Protein AF-T1DBH6-F1 (afdb_monomer_lite)

Sequence (73 aa):
MTLDGGILGISGTSDTTTARTVTLGSAGGGLDIEDAGNTFTLASALSGTGGFVKQGAGSLILTGANSYSGGTT

Structure (mmCIF, N/CA/C/O backbone):
data_AF-T1DBH6-F1
#
_entry.id   AF-T1DBH6-F1
#
loop_
_atom_site.group_PDB
_atom_site.id
_atom_site.type_symbol
_atom_site.label_atom_id
_atom_site.label_alt_id
_atom_site.label_comp_id
_atom_site.label_asym_id
_atom_site.label_entity_id
_atom_site.label_seq_id
_atom_site.pdbx_PDB_ins_code
_atom_site.Cartn_x
_atom_site.Cartn_y
_atom_site.Cartn_z
_atom_site.occupancy
_atom_site.B_iso_or_equiv
_atom_site.auth_seq_id
_atom_site.auth_comp_id
_atom_site.auth_asym_id
_atom_s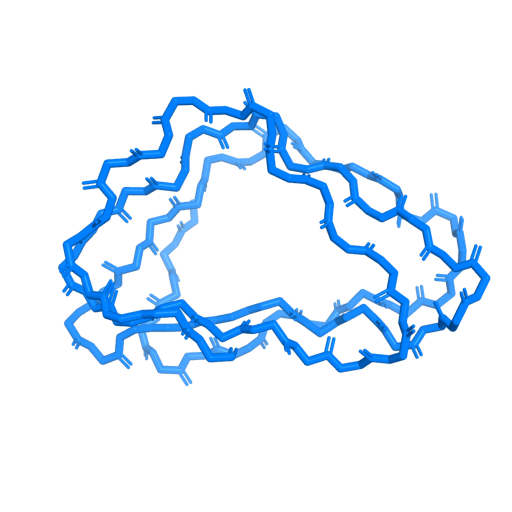ite.auth_atom_id
_atom_site.pdbx_PDB_model_num
ATOM 1 N N . MET A 1 1 ? 12.648 -0.150 3.845 1.00 89.25 1 MET A N 1
ATOM 2 C CA . MET A 1 1 ? 12.307 -1.530 3.453 1.00 89.25 1 MET A CA 1
ATOM 3 C C . MET A 1 1 ? 12.006 -1.514 1.978 1.00 89.25 1 MET A C 1
ATOM 5 O O . MET A 1 1 ? 11.446 -0.523 1.528 1.00 89.25 1 MET A O 1
ATOM 9 N N . THR A 1 2 ? 12.336 -2.583 1.269 1.00 93.44 2 THR A N 1
ATOM 10 C CA . THR A 1 2 ? 12.003 -2.709 -0.149 1.00 93.44 2 THR A CA 1
ATOM 11 C C . THR A 1 2 ? 10.984 -3.825 -0.308 1.00 93.44 2 THR A C 1
ATOM 13 O O . THR A 1 2 ? 11.213 -4.914 0.214 1.00 93.44 2 THR A O 1
ATOM 16 N N . LEU A 1 3 ? 9.868 -3.550 -0.979 1.00 94.94 3 LEU 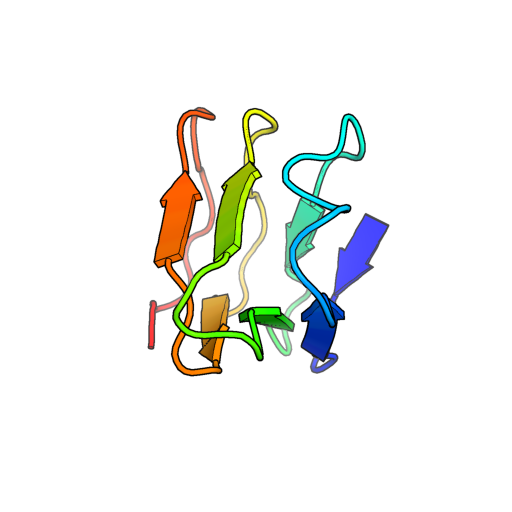A N 1
ATOM 17 C CA . LEU A 1 3 ? 8.964 -4.584 -1.481 1.00 94.94 3 LEU A CA 1
ATOM 18 C C . LEU A 1 3 ? 9.266 -4.761 -2.962 1.00 94.94 3 LEU A C 1
ATOM 20 O O . LEU A 1 3 ? 9.336 -3.767 -3.673 1.00 94.94 3 LEU A O 1
ATOM 24 N N . ASP A 1 4 ? 9.478 -5.995 -3.404 1.00 95.56 4 ASP A N 1
ATOM 25 C CA . ASP A 1 4 ? 9.745 -6.320 -4.808 1.00 95.56 4 ASP A CA 1
ATOM 26 C C . ASP A 1 4 ? 8.901 -7.542 -5.196 1.00 95.56 4 ASP A C 1
ATOM 28 O O . ASP A 1 4 ? 9.353 -8.683 -5.168 1.00 95.56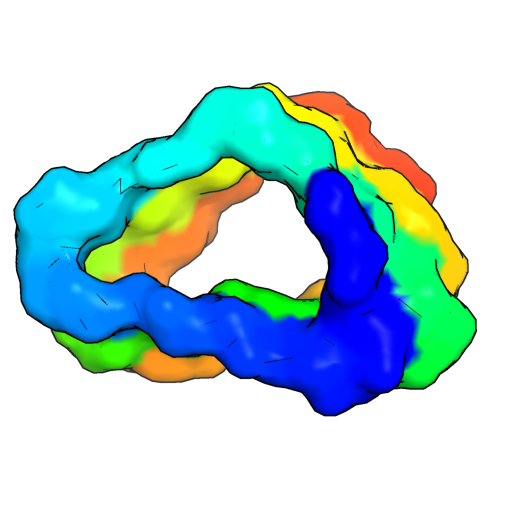 4 ASP A O 1
ATOM 32 N N . GLY A 1 5 ? 7.607 -7.297 -5.406 1.00 94.12 5 GLY A N 1
ATOM 33 C CA . GLY A 1 5 ? 6.554 -8.297 -5.613 1.00 94.12 5 GLY A CA 1
ATOM 34 C C . GLY A 1 5 ? 5.892 -8.805 -4.325 1.00 94.12 5 GLY A C 1
ATOM 35 O O . GLY A 1 5 ? 4.926 -9.560 -4.386 1.00 94.12 5 GLY A O 1
ATOM 36 N N . GLY A 1 6 ? 6.392 -8.396 -3.156 1.00 95.88 6 GLY A N 1
ATOM 37 C CA . GLY A 1 6 ? 5.858 -8.803 -1.855 1.00 95.88 6 GLY A CA 1
ATOM 38 C C . GLY A 1 6 ? 4.706 -7.928 -1.358 1.00 95.88 6 GLY A C 1
ATOM 39 O O . GLY A 1 6 ? 4.662 -6.726 -1.629 1.00 95.88 6 GLY A O 1
ATOM 40 N N . ILE A 1 7 ? 3.822 -8.529 -0.561 1.00 95.00 7 ILE A N 1
ATOM 41 C CA . ILE A 1 7 ? 2.794 -7.833 0.218 1.00 95.00 7 ILE A CA 1
ATOM 42 C C . ILE A 1 7 ? 3.151 -7.947 1.697 1.00 95.00 7 ILE A C 1
ATOM 44 O O . ILE A 1 7 ? 3.447 -9.037 2.187 1.00 95.00 7 ILE A O 1
ATOM 48 N N . LEU A 1 8 ? 3.136 -6.824 2.407 1.00 94.12 8 LEU A N 1
ATOM 49 C CA . LEU A 1 8 ? 3.256 -6.807 3.860 1.00 94.12 8 LEU A CA 1
ATOM 50 C C . LEU A 1 8 ? 1.855 -6.756 4.479 1.00 94.12 8 LEU A C 1
ATOM 52 O O . LEU A 1 8 ? 1.125 -5.792 4.261 1.00 94.12 8 LEU A O 1
ATOM 56 N N . GLY A 1 9 ? 1.508 -7.786 5.250 1.00 94.94 9 GLY A N 1
ATOM 57 C CA . GLY A 1 9 ? 0.248 -7.861 5.987 1.00 94.94 9 GLY A CA 1
ATOM 58 C C . GLY A 1 9 ? 0.293 -7.113 7.315 1.00 94.94 9 GLY A C 1
ATOM 59 O O . GLY A 1 9 ? 1.290 -7.166 8.039 1.00 94.94 9 GLY A O 1
ATOM 60 N N . ILE A 1 10 ? -0.798 -6.419 7.620 1.00 95.19 10 ILE A N 1
ATOM 61 C CA . ILE A 1 10 ? -1.071 -5.718 8.869 1.00 95.19 10 ILE A CA 1
ATOM 62 C C . ILE A 1 10 ? -2.392 -6.268 9.392 1.00 95.19 10 ILE A C 1
ATOM 64 O O . ILE A 1 10 ? -3.468 -5.944 8.884 1.00 95.19 10 ILE A O 1
ATOM 68 N N . SER A 1 11 ? -2.270 -7.136 10.391 1.00 93.12 11 SER A N 1
ATOM 69 C CA . SER A 1 11 ? -3.386 -7.844 11.008 1.00 93.12 11 SER A CA 1
ATOM 70 C C . SER A 1 11 ? -3.753 -7.195 12.340 1.00 93.12 11 SER A C 1
ATOM 72 O O . SER A 1 11 ? -2.895 -6.631 13.027 1.00 93.12 11 SER A O 1
ATOM 74 N N . GLY A 1 12 ? -5.022 -7.267 12.727 1.00 93.06 12 GLY A N 1
ATOM 75 C CA . GLY A 1 12 ? -5.526 -6.585 13.910 1.00 93.06 12 GLY A CA 1
ATOM 76 C C . GLY A 1 12 ? -5.623 -5.069 13.733 1.00 93.06 1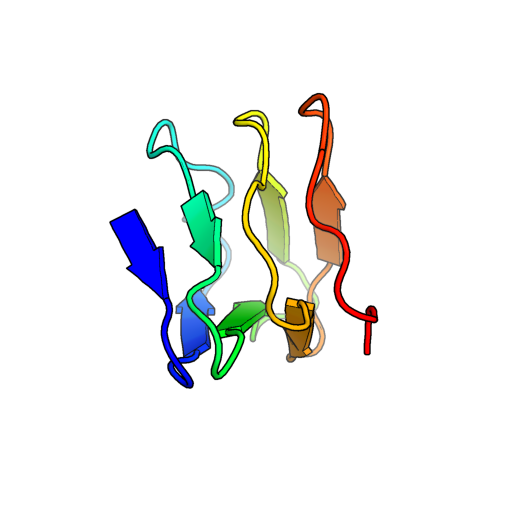2 GLY A C 1
ATOM 77 O O . GLY A 1 12 ? -5.419 -4.499 12.660 1.00 93.06 12 GLY A O 1
ATOM 78 N N . THR A 1 13 ? -5.925 -4.391 14.839 1.00 93.50 13 THR A N 1
ATOM 79 C CA . THR A 1 13 ? -6.125 -2.932 14.888 1.00 93.50 13 THR A CA 1
ATOM 80 C C . THR A 1 13 ? -5.079 -2.203 15.735 1.00 93.50 13 THR A C 1
ATOM 82 O O . THR A 1 13 ? -5.202 -1.003 15.965 1.00 93.50 13 THR A O 1
ATOM 85 N N . SER A 1 14 ? -4.081 -2.918 16.266 1.00 93.75 14 SER A N 1
ATOM 86 C CA . SER A 1 14 ? -3.040 -2.332 17.122 1.00 93.75 14 SER A CA 1
ATOM 87 C C . SER A 1 14 ? -1.969 -1.609 16.309 1.00 93.75 14 SER A C 1
ATOM 89 O O . SER A 1 14 ? -1.527 -0.526 16.695 1.00 93.75 14 SER A O 1
ATOM 91 N N . ASP A 1 15 ? -1.591 -2.177 15.165 1.00 93.00 15 ASP A N 1
ATOM 92 C CA . ASP A 1 15 ? -0.623 -1.571 14.262 1.00 93.00 15 ASP A CA 1
ATOM 93 C C . ASP A 1 15 ? -1.328 -0.587 13.330 1.00 93.00 15 ASP A C 1
ATOM 95 O O . ASP A 1 15 ? -2.035 -0.964 12.396 1.00 93.00 15 ASP A O 1
ATOM 99 N N . THR A 1 16 ? -1.121 0.701 13.600 1.00 94.81 16 THR A N 1
ATOM 100 C CA . THR A 1 16 ? -1.757 1.813 12.875 1.00 94.81 16 THR A CA 1
ATOM 101 C C . THR A 1 16 ? -0.748 2.716 12.166 1.00 94.81 16 THR A C 1
ATOM 103 O O . THR A 1 16 ? -1.142 3.636 11.456 1.00 94.81 16 THR A O 1
ATOM 106 N N . THR A 1 17 ? 0.563 2.491 12.323 1.00 94.75 17 THR A N 1
ATOM 107 C CA . THR A 1 17 ? 1.598 3.258 11.612 1.00 94.75 17 THR A CA 1
ATOM 108 C C . THR A 1 17 ? 2.957 2.550 11.596 1.00 94.75 17 THR A C 1
ATOM 110 O O . THR A 1 17 ? 3.187 1.581 12.316 1.00 94.75 17 THR A O 1
ATOM 113 N N . THR A 1 18 ? 3.894 3.052 10.789 1.00 90.94 18 THR A N 1
ATOM 114 C CA . THR A 1 18 ? 5.306 2.659 10.835 1.00 90.94 18 THR A CA 1
ATOM 115 C C . THR A 1 18 ? 6.216 3.836 10.492 1.00 90.94 18 THR A C 1
ATOM 117 O O . THR A 1 18 ? 5.914 4.642 9.614 1.00 90.94 18 THR A O 1
ATOM 120 N N . ALA A 1 19 ? 7.378 3.904 11.146 1.00 89.31 19 ALA A N 1
ATOM 121 C CA . ALA A 1 19 ? 8.441 4.852 10.805 1.00 89.31 19 ALA A CA 1
ATOM 122 C C . ALA A 1 19 ? 9.350 4.348 9.667 1.00 89.31 19 ALA A C 1
ATOM 124 O O . ALA A 1 19 ? 10.280 5.037 9.248 1.00 89.31 19 ALA A O 1
ATOM 125 N N . ARG A 1 20 ? 9.135 3.120 9.178 1.00 90.44 20 ARG A N 1
ATOM 126 C CA . ARG A 1 20 ? 9.982 2.528 8.140 1.00 90.44 20 ARG A CA 1
ATOM 127 C C . ARG A 1 20 ? 9.681 3.186 6.796 1.00 90.44 20 ARG A C 1
ATOM 129 O O . ARG A 1 20 ? 8.532 3.238 6.369 1.00 90.44 20 ARG A O 1
ATOM 136 N N . THR A 1 21 ? 10.718 3.633 6.096 1.00 89.56 21 THR A N 1
ATOM 137 C CA . THR A 1 21 ? 10.594 4.042 4.690 1.00 89.56 21 THR A CA 1
ATOM 138 C C . THR A 1 21 ? 10.228 2.838 3.832 1.00 89.56 21 THR A C 1
ATOM 140 O O . THR A 1 21 ? 10.768 1.747 4.050 1.00 89.56 21 THR A O 1
ATOM 143 N N . VAL A 1 22 ? 9.345 3.028 2.856 1.00 94.00 22 VAL A N 1
ATOM 144 C CA . VAL A 1 22 ? 8.895 1.979 1.939 1.00 94.00 22 VAL A CA 1
ATOM 145 C C . VAL A 1 22 ? 9.352 2.309 0.519 1.00 94.00 22 VAL A C 1
ATOM 147 O O . VAL A 1 22 ? 9.085 3.390 0.002 1.00 94.00 22 VAL A O 1
ATOM 150 N N . THR A 1 23 ? 10.053 1.372 -0.110 1.00 95.50 23 THR A N 1
ATOM 151 C CA . THR A 1 23 ? 10.506 1.480 -1.498 1.00 95.50 23 THR A CA 1
ATOM 152 C C . THR A 1 23 ? 9.939 0.316 -2.305 1.00 95.50 23 THR A C 1
ATOM 154 O O . THR A 1 23 ? 9.982 -0.824 -1.850 1.00 95.50 23 THR A O 1
ATOM 157 N N . LEU A 1 24 ? 9.412 0.598 -3.492 1.00 96.75 24 LEU A N 1
ATOM 158 C CA . LEU A 1 24 ? 8.880 -0.377 -4.437 1.00 96.75 24 LEU A CA 1
ATOM 159 C C . LEU A 1 24 ? 9.966 -0.723 -5.460 1.00 96.75 24 LEU A C 1
ATOM 161 O O . LEU A 1 24 ? 10.460 0.145 -6.185 1.00 96.75 24 LEU A O 1
ATOM 165 N N . GLY A 1 25 ? 10.353 -1.993 -5.498 1.00 95.81 25 GLY A N 1
ATOM 166 C CA . GLY A 1 25 ? 11.210 -2.568 -6.527 1.00 95.81 25 GLY A CA 1
ATOM 167 C C . GLY A 1 25 ? 10.505 -2.611 -7.881 1.00 95.81 25 GLY A C 1
ATOM 168 O O . GLY A 1 25 ? 9.371 -2.152 -8.019 1.00 95.81 25 GLY A O 1
ATOM 169 N N . SER A 1 26 ? 11.169 -3.143 -8.905 1.00 95.19 26 SER A N 1
ATOM 170 C CA . SER A 1 26 ? 10.605 -3.180 -10.260 1.00 95.19 26 SER A CA 1
ATOM 171 C C . SER A 1 26 ? 9.377 -4.086 -10.362 1.00 95.19 26 SER A C 1
ATOM 173 O O . SER A 1 26 ? 8.488 -3.800 -11.163 1.00 95.19 26 SER A O 1
ATOM 175 N N . ALA A 1 27 ? 9.283 -5.127 -9.529 1.00 95.56 27 ALA A N 1
ATOM 176 C CA . ALA A 1 27 ? 8.101 -5.982 -9.433 1.00 95.56 27 ALA A CA 1
ATOM 177 C C . ALA A 1 27 ? 6.973 -5.366 -8.577 1.00 95.56 27 ALA A C 1
ATOM 179 O O . ALA A 1 27 ? 5.906 -5.963 -8.448 1.00 95.56 27 ALA A O 1
ATOM 180 N N . GLY A 1 28 ? 7.173 -4.167 -8.015 1.00 96.12 28 GLY A N 1
ATOM 181 C CA . GLY A 1 28 ? 6.185 -3.469 -7.191 1.00 96.12 28 GLY A CA 1
ATOM 182 C C . GLY A 1 28 ? 6.069 -4.037 -5.782 1.00 96.12 28 GLY A C 1
ATOM 183 O O . GLY A 1 28 ? 7.016 -4.599 -5.243 1.00 96.12 28 GLY A O 1
ATOM 184 N N . GLY A 1 29 ? 4.911 -3.875 -5.156 1.00 96.75 29 GLY A N 1
ATOM 185 C CA . GLY A 1 29 ? 4.628 -4.430 -3.836 1.00 96.75 29 GLY A CA 1
ATOM 186 C C . GLY A 1 29 ? 3.425 -3.770 -3.189 1.00 96.75 29 GLY A C 1
ATOM 187 O O . GLY A 1 29 ? 2.781 -2.915 -3.794 1.00 96.75 29 GLY A O 1
ATOM 188 N N . GLY A 1 30 ? 3.114 -4.145 -1.953 1.00 96.19 30 GLY A N 1
ATOM 189 C CA . GLY A 1 30 ? 1.883 -3.662 -1.344 1.00 96.19 30 GLY A CA 1
ATOM 190 C C . GLY A 1 30 ? 1.754 -3.820 0.157 1.00 96.19 30 GLY A C 1
ATOM 191 O O . GLY A 1 30 ? 2.599 -4.413 0.830 1.00 96.19 30 GLY A O 1
ATOM 192 N N . LEU A 1 31 ? 0.660 -3.260 0.659 1.00 96.38 31 LEU A N 1
ATOM 193 C CA . LEU A 1 31 ? 0.230 -3.357 2.047 1.00 96.38 31 LEU A CA 1
ATOM 194 C C . LEU A 1 31 ? -1.153 -3.991 2.088 1.00 96.38 31 LEU A C 1
ATOM 196 O O . LEU A 1 31 ? -2.067 -3.518 1.412 1.00 96.38 31 LEU A O 1
ATOM 200 N N . ASP A 1 32 ? -1.299 -5.031 2.895 1.00 97.31 32 ASP A N 1
ATOM 201 C CA . ASP A 1 32 ? -2.585 -5.643 3.200 1.00 97.31 32 ASP A CA 1
ATOM 202 C C . ASP A 1 32 ? -3.020 -5.196 4.593 1.00 97.31 32 ASP A C 1
ATOM 204 O O . ASP A 1 32 ? -2.361 -5.516 5.576 1.00 97.31 32 ASP A O 1
ATOM 208 N N . ILE A 1 33 ? -4.077 -4.389 4.671 1.00 97.56 33 ILE A N 1
ATOM 209 C CA . ILE A 1 33 ? -4.668 -3.972 5.947 1.00 97.56 33 ILE A CA 1
ATOM 210 C C . ILE A 1 33 ? -5.907 -4.830 6.135 1.00 97.56 33 ILE A C 1
ATOM 212 O O . ILE A 1 33 ? -6.977 -4.498 5.622 1.00 97.56 33 ILE A O 1
ATOM 216 N N . GLU A 1 34 ? -5.731 -5.963 6.803 1.00 97.06 34 GLU A N 1
ATOM 217 C CA . GLU A 1 34 ? -6.708 -7.053 6.798 1.00 97.06 34 GLU A CA 1
ATOM 218 C C . GLU A 1 34 ? -8.016 -6.629 7.476 1.00 97.06 34 GLU A C 1
ATOM 220 O O . GLU A 1 34 ? -9.107 -6.814 6.929 1.00 97.06 34 GLU A O 1
ATOM 225 N N . ASP A 1 35 ? -7.900 -5.994 8.644 1.00 96.44 35 ASP A N 1
ATOM 226 C CA . ASP A 1 35 ? -9.033 -5.617 9.481 1.00 96.44 35 ASP A CA 1
ATOM 227 C C . ASP A 1 35 ? -9.720 -4.333 9.012 1.00 96.44 35 ASP A C 1
ATOM 229 O O . ASP A 1 35 ? -9.130 -3.254 9.005 1.00 96.44 35 ASP A O 1
ATOM 233 N N . ALA A 1 36 ? -11.023 -4.422 8.729 1.00 95.06 36 ALA A N 1
ATOM 234 C CA . ALA A 1 36 ? -11.855 -3.285 8.317 1.00 95.06 36 ALA A CA 1
ATOM 235 C C . ALA A 1 36 ? -11.908 -2.150 9.358 1.00 95.06 36 ALA A C 1
ATOM 237 O O . ALA A 1 36 ? -12.102 -0.988 9.006 1.00 95.06 36 ALA A O 1
ATOM 238 N N . GLY A 1 37 ? -11.738 -2.485 10.642 1.00 95.69 37 GLY A N 1
ATOM 239 C CA . GLY A 1 37 ? -11.666 -1.512 11.734 1.00 95.69 37 GLY A CA 1
ATOM 240 C C . GLY A 1 37 ? -10.300 -0.839 11.876 1.00 95.69 37 GLY A C 1
ATOM 241 O O . GLY A 1 37 ? -10.168 0.099 12.661 1.00 95.69 37 GLY A O 1
ATOM 242 N N . ASN A 1 38 ? -9.284 -1.304 11.145 1.00 97.31 38 ASN A N 1
ATOM 243 C CA . ASN A 1 38 ? -7.954 -0.727 11.197 1.00 97.31 38 ASN A CA 1
ATOM 244 C C . ASN A 1 38 ? -7.803 0.401 10.168 1.00 97.31 38 ASN A C 1
ATOM 246 O O . ASN A 1 38 ? -8.241 0.317 9.018 1.00 97.31 38 ASN A O 1
ATOM 250 N N . THR A 1 39 ? -7.137 1.465 10.597 1.00 97.12 39 THR A N 1
ATOM 251 C CA . THR A 1 39 ? -6.669 2.543 9.734 1.00 97.12 39 THR A CA 1
ATOM 252 C C . THR A 1 39 ? -5.170 2.665 9.921 1.00 97.12 39 THR A C 1
ATOM 254 O O . THR A 1 39 ? -4.693 3.165 10.939 1.00 97.12 39 THR A O 1
ATOM 257 N N . PHE A 1 40 ? -4.425 2.219 8.918 1.00 97.12 40 PHE A N 1
ATOM 258 C CA . PHE A 1 40 ? -2.979 2.309 8.917 1.00 97.12 40 PHE A CA 1
ATOM 259 C C . PHE A 1 40 ? -2.528 3.583 8.206 1.00 97.12 40 PHE A C 1
ATOM 261 O O . PHE A 1 40 ? -2.887 3.822 7.057 1.00 97.12 40 PHE A O 1
ATOM 268 N N . THR A 1 41 ? -1.721 4.403 8.870 1.00 96.50 41 THR A N 1
ATOM 269 C CA . THR A 1 41 ? -1.150 5.628 8.309 1.00 96.50 41 THR A CA 1
ATOM 270 C C . THR A 1 41 ? 0.329 5.435 8.018 1.00 96.50 41 THR A C 1
ATOM 272 O O . THR A 1 41 ? 1.141 5.241 8.927 1.00 96.50 41 THR A O 1
ATOM 275 N N . LEU A 1 42 ? 0.693 5.559 6.747 1.00 94.75 42 LEU A N 1
ATOM 276 C CA . LEU A 1 42 ? 2.069 5.568 6.287 1.00 94.75 42 LEU A CA 1
ATOM 277 C C . LEU A 1 42 ? 2.509 7.008 6.003 1.00 94.75 42 LEU A C 1
ATOM 279 O O . LEU A 1 42 ? 2.180 7.601 4.974 1.00 94.75 42 LEU A O 1
ATOM 283 N N . ALA A 1 43 ? 3.241 7.571 6.965 1.00 94.69 43 ALA A N 1
ATOM 284 C CA . ALA A 1 43 ? 3.759 8.937 6.895 1.00 94.69 43 ALA A CA 1
ATOM 285 C C . ALA A 1 43 ? 5.101 9.044 6.158 1.00 94.69 43 ALA A C 1
ATOM 287 O O . 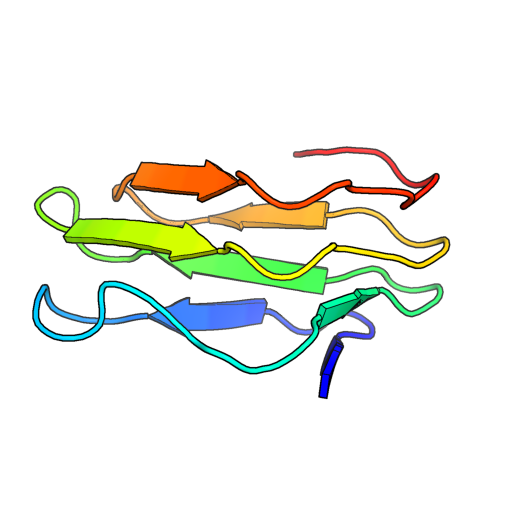ALA A 1 43 ? 5.504 10.131 5.744 1.00 94.69 43 ALA A O 1
ATOM 288 N N . SER A 1 44 ? 5.809 7.926 5.990 1.00 92.25 44 SER A N 1
ATOM 289 C CA . SER A 1 44 ? 7.016 7.890 5.175 1.00 92.25 44 SER A CA 1
ATOM 290 C C . SER A 1 44 ? 6.654 7.905 3.687 1.00 92.25 44 SER A C 1
ATOM 292 O O . SER A 1 44 ? 5.614 7.397 3.273 1.00 92.25 44 SER A O 1
ATOM 294 N N . ALA A 1 45 ? 7.513 8.518 2.873 1.00 91.56 45 ALA A N 1
ATOM 295 C CA . ALA A 1 45 ? 7.332 8.538 1.427 1.00 91.56 45 ALA A CA 1
ATOM 296 C C . ALA A 1 45 ? 7.441 7.120 0.842 1.00 91.56 45 ALA A C 1
ATOM 298 O O . ALA A 1 45 ? 8.442 6.435 1.081 1.00 91.56 45 ALA A O 1
ATOM 299 N N . LEU A 1 46 ? 6.460 6.714 0.028 1.00 93.94 46 LEU A N 1
ATOM 300 C CA . LEU A 1 46 ? 6.642 5.614 -0.915 1.00 93.94 46 LEU A CA 1
ATOM 301 C C . LEU A 1 46 ? 7.422 6.113 -2.125 1.00 93.94 46 LEU A C 1
ATOM 303 O O . LEU A 1 46 ? 7.051 7.098 -2.758 1.00 93.94 46 LEU A O 1
ATOM 307 N N . SER A 1 47 ? 8.478 5.398 -2.477 1.00 95.62 47 SER A N 1
ATOM 308 C CA . SER A 1 47 ? 9.320 5.684 -3.644 1.00 95.62 47 SER A CA 1
ATOM 309 C C . SER A 1 47 ? 9.536 4.412 -4.454 1.00 95.62 47 SER A C 1
ATOM 311 O O . SER A 1 47 ? 9.344 3.322 -3.924 1.00 95.62 47 SER A O 1
ATOM 313 N N . GLY A 1 48 ? 9.950 4.522 -5.715 1.00 95.81 48 GLY A N 1
ATOM 314 C CA . GLY A 1 48 ? 10.288 3.357 -6.539 1.00 95.81 48 GLY A CA 1
ATOM 315 C C . GLY A 1 48 ? 9.621 3.354 -7.906 1.00 95.81 48 GLY A C 1
ATOM 316 O O . GLY A 1 48 ? 8.876 4.265 -8.252 1.00 95.81 48 GLY A O 1
ATOM 317 N N . THR A 1 49 ? 9.907 2.337 -8.710 1.00 95.19 49 THR A N 1
ATOM 318 C CA . THR A 1 49 ? 9.400 2.275 -10.090 1.00 95.19 49 THR A CA 1
ATOM 319 C C . THR A 1 49 ? 8.246 1.300 -10.276 1.00 95.19 49 THR A C 1
ATOM 321 O O . THR A 1 49 ? 7.483 1.456 -11.228 1.00 95.19 49 THR A O 1
ATOM 324 N N . GLY A 1 50 ? 8.093 0.319 -9.383 1.00 95.25 50 GLY A N 1
ATOM 325 C CA . GLY A 1 50 ? 7.015 -0.662 -9.455 1.00 95.25 50 GLY A CA 1
ATOM 326 C C . GLY A 1 50 ? 5.672 -0.150 -8.942 1.00 95.25 50 GLY A C 1
ATOM 327 O O . GLY A 1 50 ? 5.570 0.915 -8.331 1.00 95.25 50 GLY A O 1
ATOM 328 N N . GLY A 1 51 ? 4.627 -0.928 -9.228 1.00 96.44 51 GLY A N 1
ATOM 329 C CA . GLY A 1 51 ? 3.263 -0.633 -8.798 1.00 96.44 51 GLY A CA 1
ATOM 330 C C . GLY A 1 51 ? 3.064 -0.810 -7.295 1.00 96.44 51 GLY A C 1
ATOM 331 O O . GLY A 1 51 ? 3.730 -1.633 -6.663 1.00 96.44 51 GLY A O 1
ATOM 332 N N . PHE A 1 52 ? 2.133 -0.040 -6.741 1.00 96.88 52 PHE A N 1
ATOM 333 C CA . PHE A 1 52 ? 1.692 -0.163 -5.360 1.00 96.88 52 PHE A CA 1
ATOM 334 C C . PHE A 1 52 ? 0.337 -0.863 -5.287 1.00 96.88 52 PHE A C 1
ATOM 336 O O . PHE A 1 52 ? -0.602 -0.467 -5.976 1.00 96.88 52 PHE A O 1
ATOM 343 N N . VAL A 1 53 ? 0.229 -1.863 -4.420 1.00 97.31 53 VAL A N 1
ATOM 344 C CA . VAL A 1 53 ? -0.999 -2.627 -4.208 1.00 97.31 53 VAL A CA 1
ATOM 345 C C . VAL A 1 53 ? -1.528 -2.391 -2.791 1.00 97.31 53 VAL A C 1
ATOM 347 O O . VAL A 1 53 ? -0.808 -2.621 -1.815 1.00 97.31 53 VAL A O 1
ATOM 350 N N . LYS A 1 54 ? -2.790 -1.973 -2.652 1.00 96.12 54 LYS A N 1
ATOM 351 C CA . LYS A 1 54 ? -3.486 -1.914 -1.356 1.00 96.12 54 LYS A CA 1
ATOM 352 C C . LYS A 1 54 ? -4.508 -3.043 -1.269 1.00 96.12 54 LYS A C 1
ATOM 354 O O . LYS A 1 54 ? -5.533 -3.024 -1.935 1.00 96.12 54 LYS A O 1
ATOM 359 N N . GLN A 1 55 ? -4.251 -3.992 -0.378 1.00 96.44 55 GLN A N 1
ATOM 360 C CA . GLN A 1 55 ? -5.116 -5.144 -0.120 1.00 96.44 55 GLN A CA 1
ATOM 361 C C . GLN A 1 55 ? -5.793 -5.032 1.249 1.00 96.44 55 GLN A C 1
ATOM 363 O O . GLN A 1 55 ? -5.423 -4.188 2.075 1.00 96.44 55 GLN A O 1
ATOM 368 N N . GLY A 1 56 ? -6.812 -5.857 1.465 1.00 96.00 56 GLY A N 1
ATOM 369 C CA . GLY A 1 56 ? -7.524 -5.943 2.737 1.00 96.00 56 GLY A CA 1
ATOM 370 C C . GLY A 1 56 ? -8.612 -4.891 2.916 1.00 96.00 56 GLY A C 1
ATOM 371 O O . GLY A 1 56 ? -8.655 -3.869 2.222 1.00 96.00 56 GLY A O 1
ATOM 372 N N . ALA A 1 57 ? -9.515 -5.168 3.855 1.00 96.12 57 ALA A N 1
ATOM 373 C CA . ALA A 1 57 ? -10.728 -4.387 4.072 1.00 96.12 57 ALA A CA 1
ATOM 374 C C . ALA A 1 57 ? -10.488 -3.080 4.846 1.00 96.12 57 ALA A C 1
ATOM 376 O O . ALA A 1 57 ? -11.335 -2.188 4.819 1.00 96.12 57 ALA A O 1
ATOM 377 N N . GLY A 1 58 ? -9.358 -2.966 5.546 1.00 96.88 58 GLY A N 1
ATOM 378 C CA . GLY A 1 58 ? -8.989 -1.788 6.323 1.00 96.88 58 GLY A CA 1
ATOM 379 C C . GLY A 1 58 ? -8.549 -0.606 5.471 1.00 96.88 58 GLY A C 1
ATOM 380 O O . GLY A 1 58 ? -8.316 -0.710 4.264 1.00 96.88 58 GLY A O 1
ATOM 381 N N . SER A 1 59 ? -8.388 0.545 6.113 1.00 97.12 59 SER A N 1
ATOM 382 C CA . SER A 1 59 ? -7.986 1.783 5.441 1.00 97.12 59 SER A CA 1
ATOM 383 C C . SER A 1 59 ? -6.473 1.972 5.465 1.00 97.12 59 SER A C 1
ATOM 385 O O . SER A 1 59 ? -5.819 1.725 6.475 1.00 97.12 59 SER A O 1
ATOM 387 N N . LEU A 1 60 ? -5.918 2.458 4.354 1.00 96.12 60 LEU A N 1
ATOM 388 C CA . LEU A 1 60 ? -4.537 2.928 4.276 1.00 96.12 60 LEU A CA 1
ATOM 389 C C . LEU A 1 60 ? -4.538 4.421 3.965 1.00 96.12 60 LEU A C 1
ATOM 391 O O . LEU A 1 60 ? -5.084 4.845 2.949 1.00 96.12 60 LEU A O 1
ATOM 395 N N . ILE A 1 61 ? -3.887 5.200 4.820 1.00 95.94 61 ILE A N 1
ATOM 396 C CA . ILE A 1 61 ? 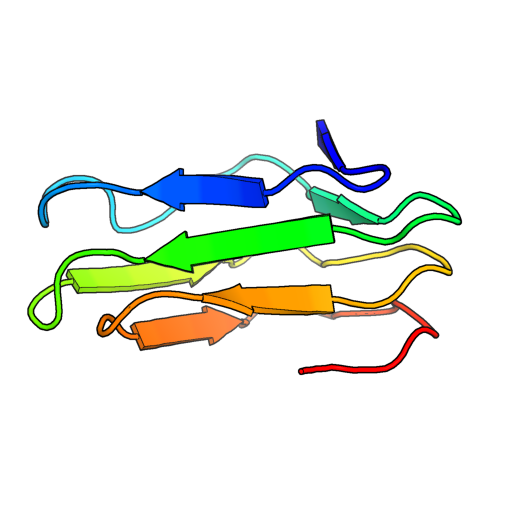-3.676 6.630 4.627 1.00 95.94 61 ILE A CA 1
ATOM 397 C C . ILE A 1 61 ? -2.206 6.847 4.288 1.00 95.94 61 ILE A C 1
ATOM 399 O O . ILE A 1 61 ? -1.324 6.533 5.083 1.00 95.94 61 ILE A O 1
ATOM 403 N N . LEU A 1 62 ? -1.939 7.414 3.114 1.00 94.56 62 LEU A N 1
ATOM 404 C CA . LEU A 1 62 ? -0.599 7.823 2.705 1.00 94.56 62 LEU A CA 1
ATOM 405 C C . LEU A 1 62 ? -0.468 9.335 2.896 1.00 94.56 62 LEU A C 1
ATOM 407 O O . LEU A 1 62 ? -1.091 10.101 2.165 1.00 94.56 62 LEU A O 1
ATOM 411 N N . THR A 1 63 ? 0.327 9.771 3.872 1.00 94.88 63 THR A N 1
ATOM 412 C CA . THR A 1 63 ? 0.563 11.207 4.135 1.00 94.88 63 THR A CA 1
ATOM 413 C C . THR A 1 63 ? 1.968 11.666 3.754 1.00 94.88 63 THR A C 1
ATOM 415 O O . THR A 1 63 ? 2.232 12.867 3.716 1.00 94.88 63 THR A O 1
ATOM 418 N N . GLY A 1 64 ? 2.867 10.728 3.445 1.00 90.94 64 GLY A N 1
ATOM 419 C CA . GLY A 1 64 ? 4.197 11.031 2.927 1.00 90.94 64 GLY A CA 1
ATOM 420 C C . GLY A 1 64 ? 4.177 11.594 1.501 1.00 90.94 64 GLY A C 1
ATOM 421 O O . GLY A 1 64 ? 3.229 11.403 0.739 1.00 90.94 64 GLY A O 1
ATOM 422 N N . ALA A 1 65 ? 5.266 12.263 1.114 1.00 93.00 65 ALA A N 1
ATOM 423 C CA . ALA A 1 65 ? 5.475 12.736 -0.254 1.00 93.00 65 ALA A CA 1
ATOM 424 C C . ALA A 1 65 ? 5.840 11.562 -1.181 1.00 93.00 65 ALA A C 1
ATOM 426 O O . ALA A 1 65 ? 7.016 11.259 -1.381 1.00 93.00 65 ALA A O 1
ATOM 427 N N . ASN A 1 66 ? 4.829 10.872 -1.708 1.00 93.50 66 ASN A N 1
ATOM 428 C CA . ASN A 1 66 ? 5.023 9.681 -2.534 1.00 93.50 66 ASN A CA 1
ATOM 429 C C . ASN A 1 66 ? 5.556 10.041 -3.929 1.00 93.50 66 ASN A C 1
ATOM 431 O O . ASN A 1 66 ? 5.024 10.925 -4.596 1.00 93.50 66 ASN A O 1
ATOM 435 N N . SER A 1 67 ? 6.597 9.339 -4.370 1.00 94.38 67 SER A N 1
ATOM 436 C CA . SER A 1 67 ? 7.312 9.571 -5.630 1.00 94.38 67 SER A CA 1
ATOM 437 C C . SER A 1 67 ? 7.460 8.307 -6.479 1.00 94.38 67 SER A C 1
ATOM 439 O O . SER A 1 67 ? 8.336 8.238 -7.342 1.00 94.38 67 SER A O 1
ATOM 441 N N . TYR A 1 68 ? 6.635 7.286 -6.232 1.00 94.94 68 TYR A N 1
ATOM 442 C CA . TYR A 1 68 ? 6.649 6.086 -7.057 1.00 94.94 68 TYR A CA 1
ATOM 443 C C . TYR A 1 68 ? 5.994 6.334 -8.419 1.00 94.94 68 TYR A C 1
ATOM 445 O O . TYR A 1 68 ? 5.038 7.098 -8.533 1.00 94.94 68 TYR A O 1
ATOM 453 N N . SER A 1 69 ? 6.526 5.696 -9.461 1.00 94.19 69 SER A N 1
ATOM 454 C CA . SER A 1 69 ? 6.060 5.899 -10.840 1.00 94.19 69 SER A CA 1
ATOM 455 C C . SER A 1 69 ? 5.139 4.794 -11.359 1.00 94.19 69 SER A C 1
ATOM 457 O O . SER A 1 69 ? 4.570 4.940 -12.439 1.00 94.19 69 SER A O 1
ATOM 459 N N . GLY A 1 70 ? 5.032 3.671 -10.645 1.00 94.69 70 GLY A N 1
ATOM 460 C CA . GLY A 1 70 ? 4.135 2.578 -11.010 1.00 94.69 70 GLY A CA 1
ATOM 461 C C . GLY A 1 70 ? 2.665 2.898 -10.722 1.00 94.69 70 GLY A C 1
ATOM 462 O O . GLY A 1 70 ? 2.341 3.852 -10.017 1.00 94.69 70 GLY A O 1
ATOM 463 N N . GLY A 1 71 ? 1.761 2.079 -11.264 1.00 94.62 71 GLY A N 1
ATOM 464 C CA . GLY A 1 71 ? 0.326 2.209 -11.001 1.00 94.62 71 GLY A CA 1
ATOM 465 C C . GLY A 1 71 ? -0.041 1.947 -9.536 1.00 94.62 71 GLY A C 1
ATOM 466 O O . GLY A 1 71 ? 0.754 1.409 -8.766 1.00 94.62 71 GLY A O 1
ATOM 467 N N . THR A 1 72 ? -1.260 2.316 -9.152 1.00 95.44 72 THR A N 1
ATOM 468 C CA . THR A 1 72 ? -1.845 1.966 -7.850 1.00 95.44 72 THR A CA 1
ATOM 469 C C . THR A 1 72 ? -3.101 1.144 -8.068 1.00 95.44 72 THR A C 1
ATOM 471 O O . THR A 1 72 ? -3.942 1.536 -8.878 1.00 95.44 72 THR A O 1
ATOM 474 N N . THR A 1 73 ? -3.202 0.016 -7.370 1.00 90.25 73 THR A N 1
ATOM 475 C CA . THR A 1 73 ? -4.316 -0.939 -7.473 1.00 90.25 73 THR A CA 1
ATOM 476 C C . THR A 1 73 ? -4.783 -1.399 -6.110 1.00 90.25 73 THR A C 1
ATOM 478 O O . THR A 1 73 ? -3.904 -1.657 -5.256 1.00 90.25 73 THR A O 1
#

Radius of gyration: 11.2 Å; chains: 1; bounding box: 24×22×28 Å

Secondary structure (DSSP, 8-state):
-EESS-EEEE-SSS--B----EEEBTTBEEEEE--TT-EEEE-SPEEESSPEEEESSSEEEE-S-----S-B-

Organism: NCBI:txid410659

InterPro domains:
  IPR011050 Pectin lyase fold/virulence factor [SSF51126] (3-73)
  IPR013425 Autotransporter-associated beta strand repeat [PF12951] (52-73)
  IPR013425 Autotransporter-associated beta strand repeat [TIGR02601] (51-73)

Foldseek 3Di:
DEDELEEAEDDDAPAAEDPDAYEYEQNGYEYADADLPHHHEYQHEYAYAEEYEYHHNHHYHYNHPYHYNYHYD

pLDDT: mean 94.79, std 2.0, range [89.25, 97.56]